Protein AF-A0A3A0G7J8-F1 (afdb_monomer)

Sequence (86 aa):
MVLKQGGFALEFSGGENDPLLPLHLILQDCEELLTSDDLSRLRICAAEECGWLFLDRSKNGTRRWCDMADCGNLDKQRRHYRKKRK

Nearest PDB structures (foldseek):
  3h0n-assembl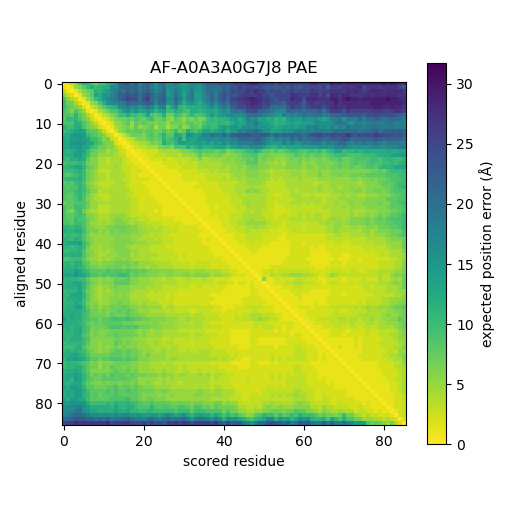y1_A-2  TM=7.506E-01  e=3.553E-03  Jannaschia sp. CCS1

Radius of gyration: 18.95 Å; Cα contacts (8 Å, |Δi|>4): 77; chains: 1; bounding box: 41×21×59 Å

Foldseek 3Di:
DDDDDQFDDDDDDDDPPDPCVVVVVVVVVVRCCVSDPQVVQWDAAPQPPGRDIDGQPDPVSPDRHNDCVPRVVVVVVVVVVVVVVD

Mean predicted aligned error: 7.18 Å

Secondary structure (DSSP, 8-state):
-EEETTEEE------TT-TTHHHHHHHHHHHHHHHSGGGGGEEE--STTT--EEE--STTS---SS-IIIIIHHHHHHHHHHHHT-

Solvent-accessible surface area (backbone atoms only — not comparable to full-atom values): 5351 Å² total; per-residue (Å²): 116,48,84,51,93,98,46,80,41,84,72,79,93,66,64,100,84,38,88,57,52,71,57,52,53,54,50,50,56,48,45,54,42,71,73,38,81,60,46,80,32,55,41,62,23,69,30,97,86,64,68,44,75,35,73,40,81,47,98,83,61,75,69,54,43,76,37,62,85,56,42,43,44,52,46,53,51,52,55,51,55,59,58,74,76,105

pLDDT: mean 86.52, std 14.53, range [43.62, 98.0]

Structure (mmCIF, N/CA/C/O backbone):
data_AF-A0A3A0G7J8-F1
#
_entry.id   AF-A0A3A0G7J8-F1
#
loop_
_atom_site.group_PDB
_atom_site.id
_atom_site.type_symbol
_atom_site.label_atom_id
_atom_site.label_alt_id
_atom_site.label_comp_id
_atom_site.label_asym_id
_atom_site.label_entity_id
_atom_site.label_seq_id
_atom_site.pdbx_PDB_ins_code
_atom_site.Cartn_x
_atom_site.Cartn_y
_atom_site.Cartn_z
_atom_site.occupancy
_atom_site.B_iso_or_equiv
_atom_site.auth_seq_id
_atom_site.auth_comp_id
_atom_site.auth_asym_id
_atom_site.auth_atom_id
_atom_site.pdbx_PDB_model_num
ATOM 1 N N . MET A 1 1 ? -10.886 -9.924 19.885 1.00 44.66 1 MET A N 1
ATOM 2 C CA . MET A 1 1 ? -11.569 -9.853 18.575 1.00 44.66 1 MET A CA 1
ATOM 3 C C . MET A 1 1 ? -13.041 -10.136 18.801 1.00 44.66 1 MET A C 1
ATOM 5 O O . MET A 1 1 ? -13.388 -11.276 19.090 1.00 44.66 1 MET A O 1
ATOM 9 N N . VAL A 1 2 ? -13.879 -9.101 18.762 1.00 47.00 2 VAL A N 1
ATOM 10 C CA . VAL A 1 2 ? -15.326 -9.236 18.971 1.00 47.00 2 VAL A CA 1
ATOM 11 C C . VAL A 1 2 ? -16.024 -8.831 17.677 1.00 47.00 2 VAL A C 1
ATOM 13 O O . VAL A 1 2 ? -15.724 -7.793 17.095 1.00 47.00 2 VAL A O 1
ATOM 16 N N . LEU A 1 3 ? -16.938 -9.673 17.199 1.00 44.19 3 LEU A N 1
ATOM 17 C CA . LEU A 1 3 ? -17.802 -9.354 16.065 1.00 44.19 3 LEU A CA 1
ATOM 18 C C . LEU A 1 3 ? -18.918 -8.432 16.565 1.00 44.19 3 LEU A C 1
ATOM 20 O O . LEU A 1 3 ? -19.737 -8.856 17.383 1.00 44.19 3 LEU A O 1
ATOM 24 N N . LYS A 1 4 ? -18.979 -7.191 16.077 1.00 48.94 4 LYS A N 1
ATOM 25 C CA . LYS A 1 4 ? -20.141 -6.316 16.285 1.00 48.94 4 LYS A CA 1
ATOM 26 C C . LYS A 1 4 ? -20.697 -5.881 14.930 1.00 48.94 4 LYS A C 1
ATOM 28 O O . LYS A 1 4 ? -19.999 -5.295 14.119 1.00 48.94 4 LYS A O 1
ATOM 33 N N . GLN A 1 5 ? -21.963 -6.251 14.708 1.00 43.62 5 GLN A N 1
ATOM 34 C CA . GLN A 1 5 ? -22.893 -5.792 13.662 1.00 43.62 5 GLN A CA 1
ATOM 35 C C . GLN A 1 5 ? -22.237 -5.302 12.357 1.00 43.62 5 GLN A C 1
ATOM 37 O O . GLN A 1 5 ? -22.120 -4.108 12.116 1.00 43.62 5 GLN A O 1
ATOM 42 N N . GLY A 1 6 ? -21.847 -6.248 11.498 1.00 51.16 6 GLY A N 1
ATOM 43 C CA . GLY A 1 6 ? -21.390 -5.961 10.132 1.00 51.16 6 GLY A CA 1
ATOM 44 C C . GLY A 1 6 ? -19.920 -5.555 9.992 1.00 51.16 6 GLY A C 1
ATOM 45 O O . GLY A 1 6 ? -19.470 -5.391 8.863 1.00 51.16 6 GLY A O 1
ATOM 46 N N . GLY A 1 7 ? -19.171 -5.455 11.096 1.00 58.34 7 GLY A N 1
ATOM 47 C CA . GLY A 1 7 ? -17.743 -5.137 11.098 1.00 58.34 7 GLY A CA 1
ATOM 48 C C . GLY A 1 7 ? -16.929 -5.954 12.106 1.00 58.34 7 GLY A C 1
ATOM 49 O O . GLY A 1 7 ? -17.461 -6.656 12.975 1.00 58.34 7 GLY A O 1
ATOM 50 N N . PHE A 1 8 ? -15.609 -5.873 11.960 1.00 60.78 8 PHE A N 1
ATOM 51 C CA . PHE A 1 8 ? -14.638 -6.381 12.926 1.00 60.78 8 PHE A CA 1
ATOM 52 C C . PHE A 1 8 ? -14.296 -5.238 13.873 1.00 60.78 8 PHE A C 1
ATOM 54 O O . PHE A 1 8 ? -13.972 -4.173 13.377 1.00 60.78 8 PHE A O 1
ATOM 61 N N . ALA A 1 9 ? -14.371 -5.460 15.187 1.00 63.88 9 ALA A N 1
ATOM 62 C CA . ALA A 1 9 ? -13.897 -4.504 16.183 1.00 63.88 9 ALA A CA 1
ATOM 63 C C . ALA A 1 9 ? -12.777 -5.137 17.016 1.00 63.88 9 ALA A C 1
ATOM 65 O O . ALA A 1 9 ? -12.940 -6.225 17.602 1.00 63.88 9 ALA A O 1
ATOM 66 N N . LEU A 1 10 ? -11.622 -4.476 17.058 1.00 69.75 10 LEU A N 1
ATOM 67 C CA . LEU A 1 10 ? -10.511 -4.851 17.916 1.00 69.75 10 LEU A CA 1
ATOM 68 C C . LEU A 1 10 ? -10.655 -4.147 19.264 1.00 69.75 10 LEU A C 1
ATOM 70 O O . LEU A 1 10 ? -10.458 -2.948 19.410 1.00 69.75 10 LEU A O 1
ATOM 74 N N . GLU A 1 11 ? -11.011 -4.924 20.283 1.00 71.50 11 GLU A N 1
ATOM 75 C CA . GLU A 1 11 ? -10.951 -4.474 21.670 1.00 71.50 11 GLU A CA 1
ATOM 76 C C . GLU A 1 11 ? -9.575 -4.849 22.238 1.00 71.50 11 GLU A C 1
ATOM 78 O O . GLU A 1 11 ? -9.212 -6.031 22.269 1.00 71.50 11 GLU A O 1
ATOM 83 N N . PHE A 1 12 ? -8.812 -3.840 22.667 1.00 72.94 12 PHE A N 1
ATOM 84 C CA . PHE A 1 12 ? -7.515 -4.007 23.316 1.00 72.94 12 PHE A CA 1
ATOM 85 C C . PHE A 1 12 ? -7.656 -3.790 24.820 1.00 72.94 12 PHE A C 1
ATOM 87 O O . PHE A 1 12 ? -8.119 -2.746 25.275 1.00 72.94 12 PHE A O 1
ATOM 94 N N . SER A 1 13 ? -7.254 -4.780 25.607 1.00 69.06 13 SER A N 1
ATOM 95 C CA . SER A 1 13 ? -7.253 -4.707 27.066 1.00 69.06 13 SER A CA 1
ATOM 96 C C . SER A 1 13 ? -5.840 -4.388 27.552 1.00 69.06 13 SER A C 1
ATOM 98 O O . SER A 1 13 ? -5.074 -5.301 27.856 1.00 69.06 13 SER A O 1
ATOM 100 N N . GLY A 1 14 ? -5.500 -3.099 27.588 1.00 67.62 14 GLY A N 1
ATOM 101 C CA . GLY A 1 14 ? -4.192 -2.590 28.003 1.00 67.62 14 GLY A CA 1
ATOM 102 C C . GLY A 1 14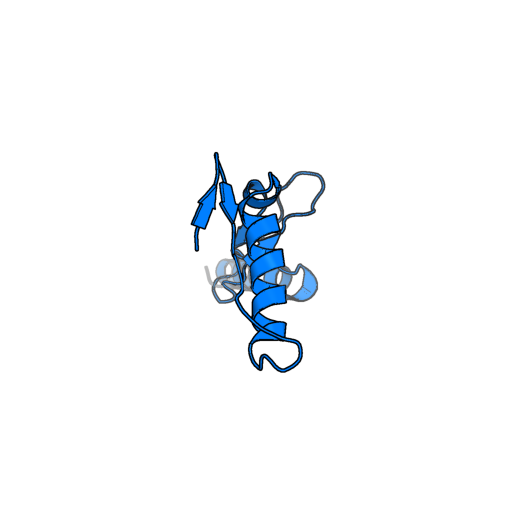 ? -4.319 -1.278 28.774 1.00 67.62 14 GLY A C 1
ATOM 103 O O . GLY A 1 14 ? -5.108 -0.414 28.401 1.00 67.62 14 GLY A O 1
ATOM 104 N N . GLY A 1 15 ? -3.581 -1.143 29.878 1.00 73.50 15 GLY A N 1
ATOM 105 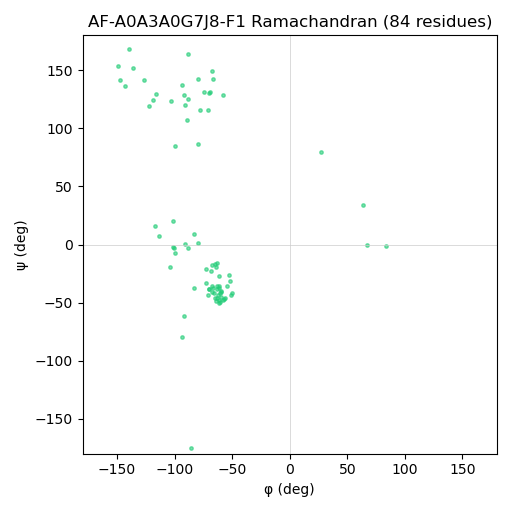C CA . GLY A 1 15 ? -3.449 0.126 30.605 1.00 73.50 15 GLY A CA 1
ATOM 106 C C . GLY A 1 15 ? -2.334 1.006 30.027 1.00 73.50 15 GLY A C 1
ATOM 107 O O . GLY A 1 15 ? -1.678 0.629 29.064 1.00 73.50 15 GLY A O 1
ATOM 108 N N . GLU A 1 16 ? -2.054 2.147 30.661 1.00 76.88 16 GLU A N 1
ATOM 109 C CA . GLU A 1 16 ? -0.997 3.101 30.252 1.00 76.88 16 GLU A CA 1
ATOM 110 C C . GLU A 1 16 ? 0.401 2.465 30.078 1.00 76.88 16 GLU A C 1
ATOM 112 O O . GLU A 1 16 ? 1.204 2.941 29.283 1.00 76.88 16 GLU A O 1
ATOM 117 N N . ASN A 1 17 ? 0.676 1.35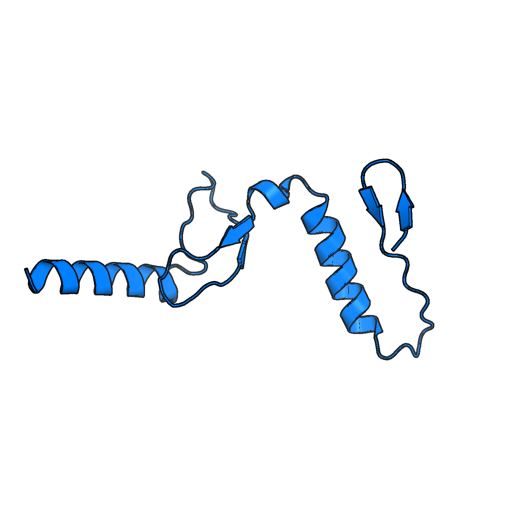7 30.774 1.00 84.75 17 ASN A N 1
ATOM 118 C CA . ASN A 1 17 ? 1.957 0.642 30.737 1.00 84.75 17 ASN A CA 1
ATOM 119 C C . ASN A 1 17 ? 1.938 -0.624 29.858 1.00 84.75 17 ASN A C 1
ATOM 121 O O . ASN A 1 17 ? 2.755 -1.522 30.060 1.00 84.75 17 ASN A O 1
ATOM 125 N N . ASP A 1 18 ? 0.990 -0.746 28.927 1.00 85.75 18 ASP A N 1
ATOM 126 C CA . ASP A 1 18 ? 0.927 -1.893 28.021 1.00 85.75 18 ASP A CA 1
ATOM 127 C C . ASP A 1 18 ? 2.072 -1.849 26.984 1.00 85.75 18 ASP A C 1
ATOM 129 O O . ASP A 1 18 ? 2.094 -0.953 26.132 1.00 85.75 18 ASP A O 1
ATOM 133 N N . PRO A 1 19 ? 3.014 -2.815 26.991 1.00 87.69 19 PRO A N 1
ATOM 134 C CA . PRO A 1 19 ? 4.106 -2.849 26.019 1.00 87.69 19 PRO A CA 1
ATOM 135 C C . PRO A 1 19 ? 3.627 -3.072 24.575 1.00 87.69 19 PRO A C 1
ATOM 137 O O . PRO A 1 19 ? 4.388 -2.826 23.639 1.00 87.69 19 PRO A O 1
ATOM 140 N N . LEU A 1 20 ? 2.388 -3.533 24.375 1.00 88.50 20 LEU A N 1
ATOM 141 C CA . LEU A 1 20 ? 1.791 -3.754 23.059 1.00 88.50 20 LEU A CA 1
ATOM 142 C C . LEU A 1 20 ? 1.031 -2.536 22.528 1.00 88.50 20 LEU A C 1
ATOM 144 O O . LEU A 1 20 ? 0.541 -2.587 21.400 1.00 88.50 20 LEU A O 1
ATOM 148 N N . LEU A 1 21 ? 0.978 -1.424 23.269 1.00 86.25 21 LEU A N 1
ATOM 149 C CA . LEU A 1 21 ? 0.264 -0.218 22.844 1.00 86.25 21 LEU A CA 1
ATOM 150 C C . LEU A 1 21 ? 0.630 0.250 21.415 1.00 86.25 21 LEU A C 1
ATOM 152 O O . LEU A 1 21 ? -0.292 0.526 20.646 1.00 86.25 21 LEU A O 1
ATOM 156 N N . PRO A 1 22 ? 1.909 0.271 20.975 1.00 88.12 22 PRO A N 1
ATOM 157 C CA . PRO A 1 22 ? 2.234 0.628 19.591 1.00 88.12 22 PRO A CA 1
ATOM 158 C C . PRO A 1 22 ? 1.633 -0.327 18.551 1.00 88.12 22 PRO A C 1
ATOM 160 O O . PRO A 1 22 ? 1.225 0.105 17.476 1.00 88.12 22 PRO A O 1
ATOM 163 N N . LEU A 1 23 ? 1.554 -1.624 18.866 1.00 89.69 23 LEU A N 1
ATOM 164 C CA . LEU A 1 23 ? 0.935 -2.616 17.988 1.00 89.69 23 LEU A CA 1
ATOM 165 C C . LEU A 1 23 ? -0.584 -2.425 17.926 1.00 89.69 23 LEU A C 1
ATOM 167 O O . LEU A 1 23 ? -1.164 -2.555 16.853 1.00 89.69 23 LEU A O 1
ATOM 171 N N . HIS A 1 24 ? -1.221 -2.087 19.048 1.00 87.12 24 HIS A N 1
ATOM 172 C CA . HIS A 1 24 ? -2.656 -1.804 19.102 1.00 87.12 24 HIS A CA 1
ATOM 173 C C . HIS A 1 24 ? -3.048 -0.640 18.186 1.00 87.12 24 HIS A C 1
ATOM 175 O O . HIS A 1 24 ? -4.032 -0.751 17.461 1.00 87.12 24 HIS A O 1
ATOM 181 N N . LEU A 1 25 ? -2.232 0.417 18.127 1.00 86.62 25 LEU A N 1
ATOM 182 C CA . LEU A 1 25 ? -2.454 1.540 17.209 1.00 86.62 25 LEU A CA 1
ATOM 183 C C . LEU A 1 25 ? -2.378 1.106 15.738 1.00 86.62 25 LEU A C 1
ATOM 185 O O . LEU A 1 25 ? -3.274 1.409 14.958 1.00 86.62 25 LEU A O 1
ATOM 189 N N . ILE A 1 26 ? -1.360 0.322 15.368 1.00 90.56 26 ILE A N 1
ATOM 190 C CA . ILE A 1 26 ? -1.226 -0.205 13.998 1.00 90.56 26 ILE A CA 1
ATOM 191 C C . ILE A 1 26 ? -2.423 -1.087 13.635 1.00 90.56 26 ILE A C 1
ATOM 193 O O . ILE A 1 26 ? -2.929 -1.034 12.516 1.00 90.56 26 ILE A O 1
ATOM 197 N N . LEU A 1 27 ? -2.865 -1.925 14.570 1.00 89.44 27 LEU A N 1
ATOM 198 C CA . LEU A 1 27 ? -3.998 -2.814 14.363 1.00 89.44 27 LEU A CA 1
ATOM 199 C C . LEU A 1 27 ? -5.316 -2.042 14.218 1.00 89.44 27 LEU A C 1
ATOM 201 O O . LEU A 1 27 ? -6.144 -2.445 13.406 1.00 89.44 27 LEU A O 1
ATOM 205 N N . GLN A 1 28 ? -5.486 -0.934 14.939 1.00 86.56 28 GLN A N 1
ATOM 206 C CA . GLN A 1 28 ? -6.634 -0.041 14.788 1.00 86.56 28 GLN A CA 1
ATOM 207 C C . GLN A 1 28 ? -6.660 0.621 13.401 1.00 86.56 28 GLN A C 1
ATOM 209 O O . GLN A 1 28 ? -7.688 0.575 12.728 1.00 86.56 28 GLN A O 1
ATOM 214 N N . ASP A 1 29 ? -5.525 1.135 12.919 1.00 88.94 29 ASP A N 1
ATOM 215 C CA . ASP A 1 29 ? -5.417 1.675 11.553 1.00 88.94 29 ASP A CA 1
ATOM 216 C C . ASP A 1 29 ? -5.701 0.590 10.497 1.00 88.94 29 ASP A C 1
ATOM 218 O O . ASP A 1 29 ? -6.322 0.836 9.459 1.00 88.94 29 ASP A O 1
ATOM 222 N N . CYS A 1 30 ? -5.255 -0.645 10.756 1.00 90.44 30 CYS A N 1
ATOM 223 C CA . CYS A 1 30 ? -5.535 -1.783 9.886 1.00 90.44 30 CYS A CA 1
ATOM 224 C C . CYS A 1 30 ? -7.028 -2.133 9.869 1.00 90.44 30 CYS A C 1
ATOM 226 O O . CYS A 1 30 ? -7.558 -2.428 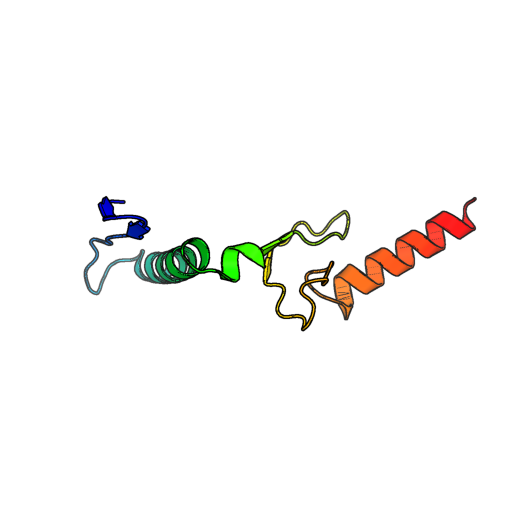8.803 1.00 90.44 30 CYS A O 1
ATOM 228 N N . GLU A 1 31 ? -7.706 -2.111 11.015 1.00 89.06 31 GLU A N 1
ATOM 229 C CA . GLU A 1 31 ? -9.153 -2.326 11.108 1.00 89.06 31 GLU A CA 1
ATOM 230 C C . GLU A 1 31 ? -9.921 -1.273 10.306 1.00 89.06 31 GLU A C 1
ATOM 232 O O . GLU A 1 31 ? -10.764 -1.631 9.479 1.00 89.06 31 GLU A O 1
ATOM 237 N N . GLU A 1 32 ? -9.594 0.007 10.495 1.00 88.38 32 GLU A N 1
ATOM 238 C CA . GLU A 1 32 ? -10.205 1.107 9.748 1.00 88.38 32 GLU A CA 1
ATOM 239 C C . GLU A 1 32 ? -10.012 0.909 8.240 1.00 88.38 32 GLU A C 1
ATOM 241 O O . GLU A 1 32 ? -10.973 0.951 7.469 1.00 88.38 32 GLU A O 1
ATOM 246 N N . LEU A 1 33 ? -8.793 0.574 7.806 1.00 90.44 33 LEU A N 1
ATOM 247 C CA . LEU A 1 33 ? -8.531 0.296 6.399 1.00 90.44 33 LEU A CA 1
ATOM 248 C C . LEU A 1 33 ? -9.333 -0.906 5.876 1.00 90.44 33 LEU A C 1
ATOM 250 O O . LEU A 1 33 ? -9.941 -0.814 4.808 1.00 90.44 33 LEU A O 1
ATOM 254 N N . LEU A 1 34 ? -9.332 -2.028 6.602 1.00 89.56 34 LEU A N 1
ATOM 255 C CA . LEU A 1 34 ? -9.981 -3.280 6.193 1.00 89.56 34 LEU A CA 1
ATOM 256 C C . LEU A 1 34 ? -11.512 -3.184 6.170 1.00 89.56 34 LEU A C 1
ATOM 258 O O . LEU A 1 34 ? -12.156 -3.976 5.484 1.00 89.56 34 LEU A O 1
ATOM 262 N N . THR A 1 35 ? -12.091 -2.241 6.910 1.00 89.44 35 THR A N 1
ATOM 263 C CA . THR A 1 35 ? -13.543 -2.006 6.962 1.00 89.44 35 THR A CA 1
ATOM 264 C C . THR A 1 35 ? -14.006 -0.841 6.085 1.00 89.44 35 THR A C 1
ATOM 266 O O . THR A 1 35 ? -15.208 -0.655 5.905 1.00 89.44 35 THR A O 1
ATOM 269 N N . SER A 1 36 ? -13.077 -0.087 5.494 1.00 90.62 36 SER A N 1
ATOM 270 C CA . SER A 1 36 ? -13.375 1.028 4.591 1.00 90.62 36 SER A CA 1
ATOM 271 C C . SER A 1 36 ? -13.523 0.608 3.122 1.00 90.62 36 SER A C 1
ATOM 273 O O . SER A 1 36 ? -13.024 -0.431 2.678 1.00 90.62 36 SER A O 1
ATOM 275 N N . ASP A 1 37 ? -14.113 1.494 2.315 1.00 91.75 37 ASP A N 1
ATOM 276 C CA . ASP A 1 37 ? -14.161 1.353 0.852 1.00 91.75 37 ASP A CA 1
ATOM 277 C C . ASP A 1 37 ? -12.765 1.401 0.195 1.00 91.75 37 ASP A C 1
ATOM 279 O O . ASP A 1 37 ? -12.578 0.920 -0.933 1.00 91.75 37 ASP A O 1
ATOM 283 N N . ASP A 1 38 ? -11.756 1.935 0.897 1.00 91.94 38 ASP A N 1
ATOM 284 C CA . ASP A 1 38 ? -10.372 2.006 0.421 1.00 91.94 38 ASP A CA 1
ATOM 285 C C . ASP A 1 38 ? -9.716 0.627 0.310 1.00 91.94 38 ASP A C 1
ATOM 287 O O . ASP A 1 38 ? -8.749 0.473 -0.445 1.00 91.94 38 ASP A O 1
ATOM 291 N N . LEU A 1 39 ? -10.273 -0.408 0.951 1.00 94.06 39 LEU A N 1
ATOM 292 C CA . LEU A 1 39 ? -9.820 -1.786 0.759 1.00 94.06 39 LEU A CA 1
ATOM 293 C C . LEU A 1 39 ? -9.839 -2.181 -0.727 1.00 94.06 39 LEU A C 1
ATOM 295 O O . LEU A 1 39 ? -8.925 -2.846 -1.219 1.00 94.06 39 LEU A O 1
ATOM 299 N N . SER A 1 40 ? -10.826 -1.689 -1.485 1.00 94.00 40 SER A N 1
ATOM 300 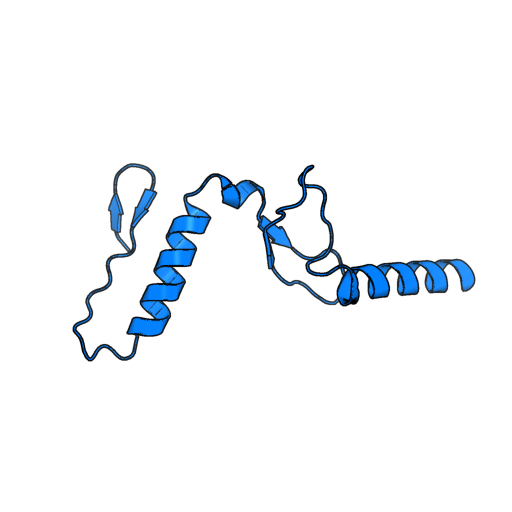C CA . SER A 1 40 ? -10.932 -1.910 -2.933 1.00 94.00 40 SER A CA 1
ATOM 301 C C . SER A 1 40 ? -9.770 -1.311 -3.735 1.00 94.00 40 SER A C 1
ATOM 303 O O . SER A 1 40 ? -9.564 -1.691 -4.893 1.00 94.00 40 SER A O 1
ATOM 305 N N . ARG A 1 41 ? -8.988 -0.404 -3.137 1.00 95.88 41 ARG A N 1
ATOM 306 C CA . ARG A 1 41 ? -7.803 0.258 -3.706 1.00 95.88 41 ARG A CA 1
ATOM 307 C C . ARG A 1 41 ? -6.488 -0.334 -3.206 1.00 95.88 41 ARG A C 1
ATOM 309 O O . ARG A 1 41 ? -5.433 0.095 -3.674 1.00 95.88 41 ARG A O 1
ATOM 316 N N . LEU A 1 42 ? -6.519 -1.318 -2.310 1.00 96.44 42 LEU A N 1
ATOM 317 C CA . LEU A 1 42 ? -5.323 -2.034 -1.886 1.00 96.44 42 LEU A CA 1
ATOM 318 C C . LEU A 1 42 ? -4.809 -2.914 -3.033 1.00 96.44 42 LEU A C 1
ATOM 320 O O . LEU A 1 42 ? -5.563 -3.642 -3.689 1.00 96.44 42 LEU A O 1
ATOM 324 N N . ARG A 1 43 ? -3.515 -2.809 -3.329 1.00 96.62 43 ARG A N 1
ATOM 325 C CA . ARG A 1 43 ? -2.856 -3.513 -4.435 1.00 96.62 43 ARG A CA 1
ATOM 326 C C . ARG A 1 43 ? -1.523 -4.083 -3.977 1.00 96.62 43 ARG A C 1
ATOM 328 O O . ARG A 1 43 ? -0.862 -3.513 -3.117 1.00 96.62 43 ARG A O 1
ATOM 335 N N . ILE A 1 44 ? -1.109 -5.178 -4.610 1.00 97.81 44 ILE A N 1
ATOM 336 C CA . ILE A 1 44 ? 0.250 -5.720 -4.502 1.00 97.81 44 ILE A CA 1
ATOM 337 C C . ILE A 1 44 ? 1.085 -5.151 -5.653 1.00 97.81 44 ILE A C 1
ATOM 339 O O . ILE A 1 44 ? 0.611 -5.061 -6.789 1.00 97.81 44 ILE A O 1
ATOM 343 N N . CYS A 1 45 ? 2.322 -4.747 -5.368 1.00 98.00 45 CYS A N 1
ATOM 344 C CA . CYS A 1 45 ? 3.253 -4.237 -6.370 1.00 98.00 45 CYS A CA 1
ATOM 345 C C . CYS A 1 45 ? 3.497 -5.267 -7.481 1.00 98.00 45 CYS A C 1
ATOM 347 O O . CYS A 1 45 ? 3.875 -6.403 -7.215 1.00 98.00 45 CYS A O 1
ATOM 349 N N . ALA A 1 46 ? 3.339 -4.849 -8.739 1.00 96.88 46 ALA A N 1
ATOM 350 C CA . ALA A 1 46 ? 3.509 -5.714 -9.906 1.00 96.88 46 ALA A CA 1
ATOM 351 C C . ALA A 1 46 ? 4.978 -5.944 -10.317 1.00 96.88 46 ALA A C 1
ATOM 353 O O . ALA A 1 46 ? 5.221 -6.582 -11.342 1.00 96.88 46 ALA A O 1
ATOM 354 N N . ALA A 1 47 ? 5.952 -5.386 -9.590 1.00 96.44 47 ALA A N 1
ATOM 355 C CA . ALA A 1 47 ? 7.362 -5.688 -9.823 1.00 96.44 47 ALA A CA 1
ATOM 356 C C . ALA A 1 47 ? 7.689 -7.086 -9.277 1.00 96.44 47 ALA A C 1
ATOM 358 O O . ALA A 1 47 ? 7.361 -7.383 -8.130 1.00 96.44 47 ALA A O 1
ATOM 359 N N . GLU A 1 48 ? 8.354 -7.909 -10.096 1.00 92.62 48 G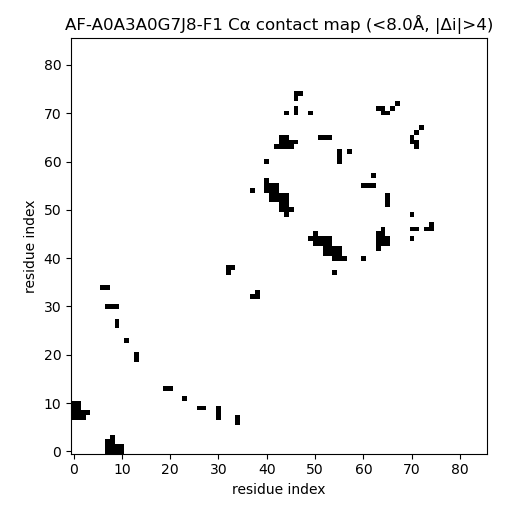LU A N 1
ATOM 360 C CA . GLU A 1 48 ? 8.583 -9.348 -9.858 1.00 92.62 48 GLU A CA 1
ATOM 361 C C . GLU A 1 48 ? 9.184 -9.673 -8.476 1.00 92.62 48 GLU A C 1
ATOM 363 O O . GLU A 1 48 ? 8.866 -10.712 -7.911 1.00 92.62 48 GLU A O 1
ATOM 368 N N . GLU A 1 49 ? 10.006 -8.784 -7.913 1.00 92.62 49 GLU A N 1
ATOM 369 C CA . GLU A 1 49 ? 10.735 -9.005 -6.651 1.00 92.62 49 GLU A CA 1
ATOM 370 C C . GLU A 1 49 ? 10.288 -8.087 -5.498 1.00 92.62 49 GLU A C 1
ATOM 372 O O . GLU A 1 49 ? 10.925 -8.074 -4.451 1.00 92.62 49 GLU A O 1
ATOM 377 N N . CYS A 1 50 ? 9.222 -7.291 -5.662 1.00 95.19 50 CYS A N 1
ATOM 378 C CA . CYS A 1 50 ? 8.808 -6.341 -4.623 1.00 95.19 50 CYS A CA 1
ATOM 379 C C . CYS A 1 50 ? 7.785 -6.939 -3.650 1.00 95.19 50 CYS A C 1
ATOM 381 O O . CYS A 1 50 ? 8.044 -7.004 -2.456 1.00 95.19 50 CYS A O 1
ATOM 383 N N . GLY A 1 51 ? 6.605 -7.344 -4.130 1.00 95.56 51 GLY A N 1
ATOM 384 C CA . GLY A 1 51 ? 5.552 -7.929 -3.285 1.00 95.56 51 GLY A CA 1
ATOM 385 C C . GLY A 1 51 ? 4.898 -6.989 -2.257 1.00 95.56 51 GLY A C 1
ATOM 386 O O . GLY A 1 51 ? 3.992 -7.417 -1.548 1.00 95.56 51 GLY A O 1
ATOM 387 N N . TRP A 1 52 ? 5.299 -5.717 -2.168 1.00 97.38 52 TRP A N 1
ATOM 388 C CA . TRP A 1 52 ? 4.732 -4.773 -1.198 1.00 97.38 52 TRP A CA 1
ATOM 389 C C . TRP A 1 52 ? 3.262 -4.463 -1.482 1.00 97.38 52 TRP A C 1
ATOM 391 O O . TRP A 1 52 ? 2.867 -4.287 -2.639 1.00 97.38 52 TRP A O 1
ATOM 401 N N . LEU A 1 53 ? 2.481 -4.316 -0.413 1.00 96.25 53 LEU A N 1
ATOM 402 C CA . LEU A 1 53 ? 1.137 -3.752 -0.463 1.00 96.25 53 LEU A CA 1
ATOM 403 C C . LEU A 1 53 ? 1.205 -2.224 -0.530 1.00 96.25 53 LEU A C 1
ATOM 405 O O . LEU A 1 53 ? 2.052 -1.597 0.103 1.00 96.25 53 LEU A O 1
ATOM 409 N N . PHE A 1 54 ? 0.306 -1.616 -1.295 1.00 96.69 54 PHE A N 1
ATOM 410 C CA . PHE A 1 54 ? 0.148 -0.167 -1.354 1.00 96.69 54 PHE A CA 1
ATOM 411 C C . PHE A 1 54 ? -1.304 0.210 -1.645 1.00 96.69 54 PHE A C 1
ATOM 413 O O . PHE A 1 54 ? -2.040 -0.545 -2.285 1.00 96.69 54 PHE A O 1
ATOM 420 N N . LEU A 1 55 ? -1.706 1.405 -1.211 1.00 96.00 55 LEU A N 1
ATOM 421 C CA . LEU A 1 55 ? -3.000 1.981 -1.570 1.00 96.00 55 LEU A CA 1
ATOM 422 C C . LEU A 1 55 ? -2.899 2.767 -2.873 1.00 96.00 55 LEU A C 1
ATOM 424 O O . LEU A 1 55 ? -2.089 3.690 -3.018 1.00 96.00 55 LEU A O 1
ATOM 428 N N . ASP A 1 56 ? -3.751 2.419 -3.831 1.00 97.06 56 ASP A N 1
ATOM 429 C CA . ASP A 1 56 ? -3.842 3.118 -5.101 1.00 97.06 56 ASP A CA 1
ATOM 430 C C . ASP A 1 56 ? -4.659 4.413 -4.986 1.00 97.06 56 ASP A C 1
ATOM 432 O O . ASP A 1 56 ? -5.862 4.477 -5.263 1.00 97.06 56 ASP A O 1
ATOM 436 N N . ARG A 1 57 ? -3.946 5.478 -4.612 1.00 94.69 57 ARG A N 1
ATOM 437 C CA . ARG A 1 57 ? -4.451 6.858 -4.577 1.00 94.69 57 ARG A CA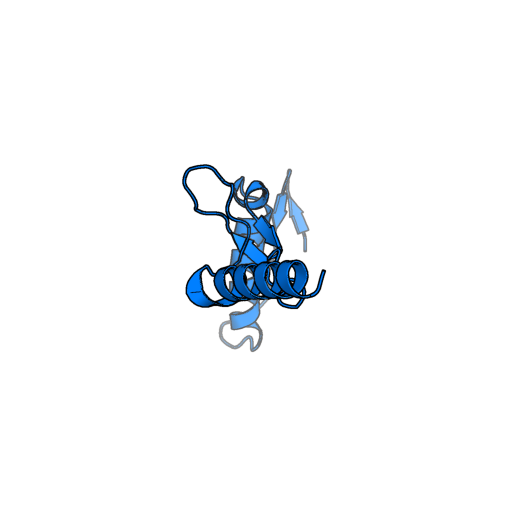 1
ATOM 438 C C . ARG A 1 57 ? -4.388 7.569 -5.935 1.00 94.69 57 ARG A C 1
ATOM 440 O O . ARG A 1 57 ? -4.586 8.779 -6.001 1.00 94.69 57 ARG A O 1
ATOM 447 N N . SER A 1 58 ? -4.076 6.866 -7.029 1.00 95.00 58 SER A N 1
ATOM 448 C CA . SER A 1 58 ? -4.107 7.482 -8.357 1.00 95.00 58 SER A CA 1
ATOM 449 C C . SER A 1 58 ? -5.542 7.823 -8.760 1.00 95.00 58 SER A C 1
ATOM 451 O O . SER A 1 58 ? -6.492 7.126 -8.395 1.00 95.00 58 SER A O 1
ATOM 453 N N . LYS A 1 59 ? -5.695 8.881 -9.566 1.00 94.94 59 LYS A N 1
ATOM 454 C CA . LYS A 1 59 ? -7.003 9.383 -10.015 1.00 94.94 59 LYS A CA 1
ATOM 455 C C . LYS A 1 59 ? -7.904 8.278 -10.584 1.00 94.94 59 LYS A C 1
ATOM 457 O O . LYS A 1 59 ? -9.090 8.249 -10.283 1.00 94.94 59 LYS A O 1
ATOM 462 N N . ASN A 1 60 ? -7.329 7.366 -11.370 1.00 95.81 60 ASN A N 1
ATOM 463 C CA . ASN A 1 60 ? -8.076 6.319 -12.069 1.00 95.81 60 ASN A CA 1
ATOM 464 C C . ASN A 1 60 ? -8.016 4.950 -11.368 1.00 95.81 60 ASN A C 1
ATOM 466 O O . ASN A 1 60 ? -8.634 4.011 -11.857 1.00 95.81 60 ASN A O 1
ATOM 470 N N . GLY A 1 61 ? -7.269 4.801 -10.266 1.00 95.12 61 GLY A N 1
ATOM 471 C CA . GLY A 1 61 ? -7.112 3.502 -9.598 1.00 95.12 61 GLY A CA 1
ATOM 472 C C . GLY A 1 61 ? -6.403 2.449 -10.463 1.00 95.12 61 GLY A C 1
ATOM 473 O O . GLY A 1 61 ? -6.752 1.268 -10.421 1.00 95.12 61 GLY A O 1
ATOM 474 N N . THR A 1 62 ? -5.443 2.880 -11.291 1.00 95.38 62 THR A N 1
ATOM 475 C CA . THR A 1 62 ? -4.710 2.017 -12.236 1.00 95.38 62 THR A CA 1
ATOM 476 C C . THR A 1 62 ? -3.207 1.935 -11.955 1.00 95.38 62 THR A C 1
ATOM 478 O O . THR A 1 62 ? -2.425 1.558 -12.836 1.00 95.38 62 THR A O 1
ATOM 481 N N . ARG A 1 63 ? -2.753 2.335 -10.765 1.00 96.56 63 ARG A N 1
ATOM 482 C CA . ARG A 1 63 ? -1.342 2.268 -10.378 1.00 96.56 63 ARG A CA 1
ATOM 483 C C . ARG A 1 63 ? -0.933 0.807 -10.207 1.00 96.56 63 ARG A C 1
ATOM 485 O O . ARG A 1 63 ? -1.590 0.028 -9.529 1.00 96.56 63 ARG A O 1
ATOM 492 N N . ARG A 1 64 ? 0.192 0.436 -10.822 1.00 96.31 64 ARG A N 1
ATOM 493 C CA . ARG A 1 64 ? 0.695 -0.950 -10.832 1.00 96.31 64 ARG A CA 1
ATOM 494 C C . ARG A 1 64 ? 1.870 -1.202 -9.890 1.00 96.31 64 ARG A C 1
ATOM 496 O O . ARG A 1 64 ? 2.153 -2.353 -9.583 1.00 96.31 64 ARG A O 1
ATOM 503 N N . TRP A 1 65 ? 2.573 -0.157 -9.468 1.00 97.94 65 TRP A N 1
ATOM 504 C CA . TRP A 1 65 ? 3.805 -0.267 -8.686 1.00 97.94 65 TRP A CA 1
ATOM 505 C C . TRP A 1 65 ? 3.703 0.570 -7.415 1.00 97.94 65 TRP A C 1
ATOM 507 O O . TRP A 1 65 ? 3.179 1.685 -7.477 1.00 97.94 65 TRP A O 1
ATOM 517 N N . CYS A 1 66 ? 4.233 0.058 -6.300 1.00 97.56 66 CYS A N 1
ATOM 518 C CA . CYS A 1 66 ? 4.242 0.750 -5.004 1.00 97.56 66 CYS A CA 1
ATOM 519 C C . CYS A 1 66 ? 5.012 2.075 -5.044 1.00 97.56 66 CYS A C 1
ATOM 521 O O . CYS A 1 66 ? 4.660 3.001 -4.320 1.00 97.56 66 CYS A O 1
ATOM 523 N N . ASP A 1 67 ? 5.988 2.181 -5.947 1.00 96.56 67 ASP A N 1
ATOM 524 C CA . ASP A 1 67 ? 6.719 3.394 -6.277 1.00 96.56 67 ASP A CA 1
ATOM 525 C C . ASP A 1 67 ? 7.126 3.408 -7.764 1.00 96.56 67 ASP A C 1
ATOM 527 O O . ASP A 1 67 ? 7.421 2.366 -8.362 1.00 96.56 67 ASP A O 1
ATOM 531 N N . MET A 1 68 ? 7.063 4.583 -8.396 1.00 95.25 68 MET A N 1
ATOM 532 C CA . MET A 1 68 ? 7.414 4.743 -9.814 1.00 95.25 68 MET A CA 1
ATOM 533 C C . MET A 1 68 ? 8.929 4.903 -10.007 1.00 95.25 68 MET A C 1
ATOM 535 O O . MET A 1 68 ? 9.466 4.384 -10.985 1.00 95.25 68 MET A O 1
ATOM 539 N N . ALA A 1 69 ? 9.619 5.603 -9.108 1.00 96.19 69 ALA A N 1
ATOM 540 C CA . ALA A 1 69 ? 11.060 5.807 -9.195 1.00 96.19 69 ALA A CA 1
ATOM 541 C C . ALA A 1 69 ? 11.828 4.492 -9.002 1.00 96.19 69 ALA A C 1
ATOM 543 O O . ALA A 1 69 ? 12.782 4.247 -9.743 1.00 96.19 69 ALA A O 1
ATOM 544 N N . ASP A 1 70 ? 11.345 3.621 -8.115 1.00 96.12 70 ASP A N 1
ATOM 545 C CA . ASP A 1 70 ? 11.982 2.339 -7.818 1.00 96.12 70 ASP A CA 1
ATOM 546 C C . ASP A 1 70 ? 11.398 1.201 -8.671 1.00 96.12 70 ASP A C 1
ATOM 548 O O . ASP A 1 70 ? 11.949 0.803 -9.703 1.00 96.12 70 ASP A O 1
ATOM 552 N N . CYS A 1 71 ? 10.233 0.681 -8.274 1.00 97.88 71 CYS A N 1
ATOM 553 C CA . CYS A 1 71 ? 9.662 -0.540 -8.844 1.00 97.88 71 CYS A CA 1
ATOM 554 C C . CYS A 1 71 ? 9.238 -0.378 -10.305 1.00 97.88 71 CYS A C 1
ATOM 556 O O . CYS A 1 71 ? 9.453 -1.274 -11.127 1.00 97.88 71 CYS A O 1
ATOM 558 N N . GLY A 1 72 ? 8.638 0.761 -10.651 1.00 97.12 72 GLY A N 1
ATOM 559 C CA . GLY A 1 72 ? 8.184 0.982 -12.018 1.00 97.12 72 GLY A CA 1
ATOM 560 C C . GLY A 1 72 ? 9.327 1.226 -13.010 1.00 97.12 72 GLY A C 1
ATOM 561 O O . GLY A 1 72 ? 9.228 0.801 -14.164 1.00 97.12 72 GLY A O 1
ATOM 562 N N . ASN A 1 73 ? 10.427 1.860 -12.594 1.00 96.94 73 ASN A N 1
ATOM 563 C CA . ASN A 1 73 ? 11.618 1.992 -13.436 1.00 96.94 73 ASN A CA 1
ATOM 564 C C . ASN A 1 73 ? 12.334 0.651 -13.609 1.00 96.94 73 ASN A C 1
ATOM 566 O O . ASN A 1 73 ? 12.677 0.294 -14.739 1.00 96.94 73 ASN A O 1
ATOM 570 N N . LEU A 1 74 ? 12.489 -0.119 -12.527 1.00 95.19 74 LEU A N 1
ATOM 571 C CA . LEU A 1 74 ? 13.092 -1.449 -12.570 1.00 95.19 74 LEU A CA 1
ATOM 572 C C . LEU A 1 74 ? 12.343 -2.387 -13.533 1.00 95.19 74 LEU A C 1
ATOM 574 O O . LEU A 1 74 ? 12.961 -3.007 -14.401 1.00 95.19 74 LEU A O 1
ATOM 578 N N . ASP A 1 75 ? 11.010 -2.448 -13.449 1.00 95.62 75 ASP A N 1
ATOM 579 C CA . ASP A 1 75 ? 10.187 -3.277 -14.344 1.00 95.62 75 ASP A CA 1
ATOM 580 C C . ASP A 1 75 ? 10.325 -2.841 -15.819 1.00 95.62 75 ASP A C 1
ATOM 582 O O . ASP A 1 75 ? 10.528 -3.671 -16.711 1.00 95.62 75 ASP A O 1
ATOM 586 N N . LYS A 1 76 ? 10.315 -1.529 -16.104 1.00 94.56 76 LYS A N 1
ATOM 587 C CA . LYS A 1 76 ? 10.551 -1.007 -17.467 1.00 94.56 76 LYS A CA 1
ATOM 588 C C . LYS A 1 76 ? 11.921 -1.416 -18.013 1.00 94.56 76 LYS A C 1
ATOM 590 O O . LYS A 1 76 ? 12.004 -1.855 -19.163 1.00 94.56 76 LYS A O 1
ATOM 595 N N . GLN A 1 77 ? 12.975 -1.301 -17.205 1.00 95.19 77 GLN A N 1
ATOM 596 C CA . GLN A 1 77 ? 14.328 -1.702 -17.594 1.00 95.19 77 GLN A CA 1
ATOM 597 C C . GLN A 1 77 ? 14.391 -3.200 -17.913 1.00 95.19 77 GLN A C 1
ATOM 599 O O . GLN A 1 77 ? 14.832 -3.576 -19.000 1.00 95.19 77 GLN A O 1
ATOM 604 N N . ARG A 1 78 ? 13.876 -4.062 -17.026 1.00 93.62 78 ARG A N 1
ATOM 605 C CA . ARG A 1 78 ? 13.837 -5.522 -17.236 1.00 93.62 78 ARG A CA 1
ATOM 606 C C . ARG A 1 78 ? 13.111 -5.894 -18.527 1.00 93.62 78 ARG A C 1
ATOM 608 O O . ARG A 1 78 ? 13.626 -6.677 -19.328 1.00 93.62 78 ARG A O 1
ATOM 615 N N . ARG A 1 79 ? 11.944 -5.292 -18.780 1.00 92.44 79 ARG A N 1
ATOM 616 C CA . ARG A 1 79 ? 11.180 -5.507 -20.022 1.00 92.44 7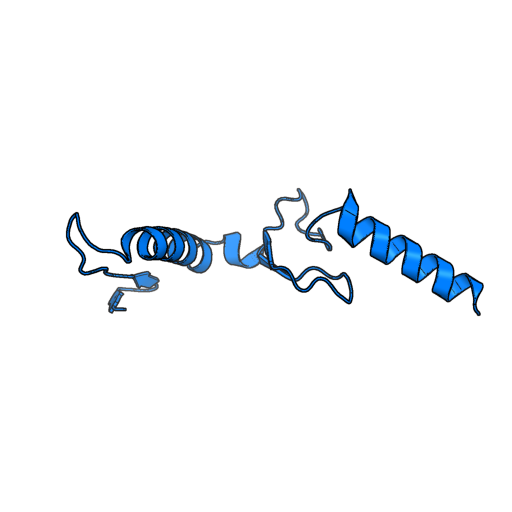9 ARG A CA 1
ATOM 617 C C . ARG A 1 79 ? 11.974 -5.110 -21.264 1.00 92.44 79 ARG A C 1
ATOM 619 O O . ARG A 1 79 ? 11.914 -5.823 -22.264 1.00 92.44 79 ARG A O 1
ATOM 626 N N . HIS A 1 80 ? 12.705 -3.997 -21.212 1.00 94.19 80 HIS A N 1
ATOM 627 C CA . HIS A 1 80 ? 13.553 -3.539 -22.315 1.00 94.19 80 HIS A CA 1
ATOM 628 C C . HIS A 1 80 ? 14.696 -4.516 -22.607 1.00 94.19 80 HIS A C 1
ATOM 630 O O . HIS A 1 80 ? 14.865 -4.939 -23.750 1.00 94.19 80 HIS A O 1
ATOM 636 N N . TYR A 1 81 ? 15.429 -4.948 -21.577 1.00 93.25 81 TYR A N 1
ATOM 637 C CA . TYR A 1 81 ? 16.517 -5.919 -21.733 1.00 93.25 81 TYR A CA 1
ATOM 638 C C . TYR A 1 81 ? 16.027 -7.280 -22.239 1.00 93.25 81 TYR A C 1
ATOM 640 O O . TYR A 1 81 ? 16.666 -7.878 -23.104 1.00 93.25 81 TYR A O 1
ATOM 648 N N . ARG A 1 82 ? 14.861 -7.747 -21.774 1.00 92.88 82 ARG A N 1
ATOM 649 C CA . ARG A 1 82 ? 14.248 -8.996 -22.252 1.00 92.88 82 ARG A CA 1
ATOM 650 C C . ARG A 1 82 ? 13.878 -8.941 -23.735 1.00 92.88 82 ARG A C 1
ATOM 652 O O . ARG A 1 82 ? 14.005 -9.950 -24.418 1.00 92.88 82 ARG A O 1
ATOM 659 N N . LYS A 1 83 ? 13.441 -7.780 -24.239 1.00 91.75 83 LYS A N 1
ATOM 660 C CA . LYS A 1 83 ? 13.166 -7.582 -25.672 1.00 91.75 83 LYS A CA 1
ATOM 661 C C . LYS A 1 83 ? 14.439 -7.572 -26.514 1.00 91.75 83 LYS A C 1
ATOM 663 O O . LYS A 1 83 ? 14.413 -8.118 -27.599 1.00 91.75 83 LYS A O 1
ATOM 668 N N . LYS A 1 84 ? 15.529 -6.976 -26.018 1.00 88.81 84 LYS A N 1
ATOM 669 C CA . LYS A 1 84 ? 16.818 -6.908 -26.734 1.00 88.81 84 LYS A CA 1
ATOM 670 C C . LYS A 1 84 ? 17.579 -8.235 -26.802 1.00 88.81 84 LYS A C 1
ATOM 672 O O . LYS A 1 84 ? 18.477 -8.367 -27.620 1.00 88.81 84 LYS A O 1
ATOM 677 N N . ARG A 1 85 ? 17.288 -9.173 -25.898 1.00 81.12 85 ARG A N 1
ATOM 678 C CA . ARG A 1 85 ? 17.887 -10.520 -25.882 1.00 81.12 85 ARG A CA 1
ATOM 679 C C . ARG A 1 85 ? 17.122 -11.537 -26.740 1.00 81.12 85 ARG A C 1
ATOM 681 O O . ARG A 1 85 ? 17.544 -12.689 -26.786 1.00 81.12 85 ARG A O 1
ATOM 688 N N . LYS A 1 86 ? 16.004 -11.134 -27.348 1.00 55.50 86 LYS A N 1
ATOM 689 C CA . LYS A 1 86 ? 15.302 -11.877 -28.399 1.00 55.50 86 LYS A CA 1
ATOM 690 C C . LYS A 1 86 ? 15.719 -11.329 -29.753 1.00 55.50 86 LYS A C 1
ATOM 692 O O . LYS A 1 86 ? 15.785 -12.156 -30.681 1.00 55.50 86 LYS A O 1
#